Protein AF-A0A1B7W2T8-F1 (afdb_monomer_lite)

Radius of gyration: 13.22 Å; chains: 1; bounding box: 32×21×31 Å

Sequence (79 aa):
MTKSGLRGRGGAGYPTGLKWGTVAKSPGSKKFVICNADEGDPGAFMDRSVLESDPHRVLEGMAIAAYAIGANQGYIYVR

Structure (mmCIF, N/CA/C/O backbone):
data_AF-A0A1B7W2T8-F1
#
_entry.id   AF-A0A1B7W2T8-F1
#
loop_
_atom_site.group_PDB
_atom_site.id
_atom_site.type_symbol
_atom_site.label_atom_id
_atom_site.label_alt_id
_atom_site.label_comp_id
_atom_site.label_asym_id
_atom_site.label_entity_id
_atom_site.label_seq_id
_atom_site.pdbx_PDB_ins_code
_atom_site.Cartn_x
_atom_site.Cartn_y
_atom_site.Cartn_z
_atom_site.occupancy
_atom_site.B_iso_or_equiv
_atom_site.auth_seq_id
_atom_site.auth_comp_id
_atom_site.auth_asym_id
_atom_site.auth_atom_id
_atom_site.pdbx_PDB_model_num
ATOM 1 N N . MET A 1 1 ? -0.452 -7.905 11.264 1.00 91.75 1 MET A N 1
ATOM 2 C CA . MET A 1 1 ? 0.708 -7.125 10.776 1.00 91.75 1 MET A CA 1
ATOM 3 C C . MET A 1 1 ? 1.881 -7.084 11.762 1.00 91.75 1 MET A C 1
ATOM 5 O O . MET A 1 1 ? 2.965 -7.488 11.383 1.00 91.75 1 MET A O 1
ATOM 9 N N . THR A 1 2 ? 1.714 -6.662 13.024 1.00 93.31 2 THR A N 1
ATOM 10 C CA . THR A 1 2 ? 2.838 -6.494 13.982 1.00 93.31 2 THR A CA 1
ATOM 11 C C . THR A 1 2 ? 3.696 -7.747 14.195 1.00 93.31 2 THR A C 1
ATOM 13 O O . THR A 1 2 ? 4.917 -7.653 14.168 1.00 93.31 2 THR A O 1
ATOM 16 N N . LYS A 1 3 ? 3.072 -8.926 14.336 1.00 97.19 3 LYS A N 1
ATOM 17 C CA . LYS A 1 3 ? 3.783 -10.198 14.566 1.00 97.19 3 LYS A CA 1
ATOM 18 C C . LYS A 1 3 ? 4.752 -10.588 13.444 1.00 97.19 3 LYS A C 1
ATOM 20 O O . LYS A 1 3 ? 5.709 -11.295 13.714 1.00 97.19 3 LYS A O 1
ATOM 25 N N . SER A 1 4 ? 4.523 -10.144 12.204 1.00 97.44 4 SER A N 1
ATOM 26 C CA . SER A 1 4 ? 5.391 -10.515 11.079 1.00 97.44 4 SER A CA 1
ATOM 27 C C . SER A 1 4 ? 6.687 -9.702 11.020 1.00 97.44 4 SER A C 1
ATOM 29 O O . SER A 1 4 ? 7.536 -9.989 10.185 1.00 97.44 4 SER A O 1
ATOM 31 N N . GLY A 1 5 ? 6.810 -8.627 11.811 1.00 97.44 5 GLY A N 1
ATOM 32 C CA . GLY A 1 5 ? 7.974 -7.740 11.771 1.00 97.44 5 GLY A CA 1
ATOM 33 C C . GLY A 1 5 ? 8.153 -6.965 10.458 1.00 97.44 5 GLY A C 1
ATOM 34 O O . GLY A 1 5 ? 9.245 -6.464 10.206 1.00 97.44 5 GLY A O 1
ATOM 35 N N . LEU A 1 6 ? 7.117 -6.852 9.610 1.00 98.06 6 LEU A N 1
ATOM 36 C CA . LEU A 1 6 ? 7.237 -6.170 8.315 1.00 98.06 6 LEU A CA 1
ATOM 37 C C . LEU A 1 6 ? 7.646 -4.700 8.491 1.00 98.06 6 LEU A C 1
ATOM 39 O O . LEU A 1 6 ? 7.063 -3.961 9.292 1.00 98.06 6 LEU A O 1
ATOM 43 N N . ARG A 1 7 ? 8.614 -4.279 7.678 1.00 98.44 7 ARG A N 1
ATOM 44 C CA . ARG A 1 7 ? 9.119 -2.907 7.586 1.00 98.44 7 ARG A CA 1
ATOM 45 C C . ARG A 1 7 ? 8.848 -2.350 6.190 1.00 98.44 7 ARG A C 1
ATOM 47 O O . ARG A 1 7 ? 8.782 -3.116 5.228 1.00 98.44 7 ARG A O 1
ATOM 54 N N . GLY A 1 8 ? 8.698 -1.031 6.086 1.00 97.00 8 GLY A N 1
ATOM 55 C CA . GLY A 1 8 ? 8.500 -0.345 4.810 1.00 97.00 8 GLY A CA 1
ATOM 56 C C . GLY A 1 8 ? 9.630 -0.644 3.821 1.00 97.00 8 GLY A C 1
ATOM 57 O O . GLY A 1 8 ? 10.800 -0.587 4.193 1.00 97.00 8 GLY A O 1
ATOM 58 N N . ARG A 1 9 ? 9.271 -0.973 2.575 1.00 95.81 9 ARG A N 1
ATOM 59 C CA . ARG A 1 9 ? 10.220 -1.382 1.526 1.00 95.81 9 ARG A CA 1
ATOM 60 C C . ARG A 1 9 ? 10.693 -0.246 0.614 1.00 95.81 9 ARG A C 1
ATOM 62 O O . ARG A 1 9 ? 11.661 -0.448 -0.097 1.00 95.81 9 ARG A O 1
ATOM 69 N N . GLY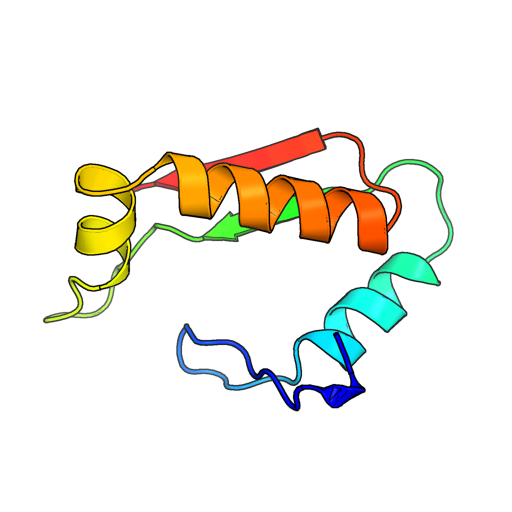 A 1 10 ? 10.121 0.953 0.728 1.00 92.75 10 GLY A N 1
ATOM 70 C CA . GLY A 1 10 ? 10.594 2.160 0.032 1.00 92.75 10 GLY A CA 1
ATOM 71 C C . GLY A 1 10 ? 11.783 2.850 0.719 1.00 92.75 10 GLY A C 1
ATOM 72 O O . GLY A 1 10 ? 11.758 4.057 0.910 1.00 92.75 10 GLY A O 1
ATOM 73 N N . GLY A 1 11 ? 12.758 2.093 1.232 1.00 94.00 11 GLY A N 1
ATOM 74 C CA . GLY A 1 11 ? 13.998 2.633 1.818 1.00 94.00 11 GLY A CA 1
ATOM 75 C C . GLY A 1 11 ? 13.955 2.968 3.317 1.00 94.00 11 GLY A C 1
ATOM 76 O O . GLY A 1 11 ? 14.762 2.446 4.080 1.00 94.00 11 GLY A O 1
ATOM 77 N N . ALA A 1 12 ? 12.991 3.769 3.786 1.00 95.38 12 ALA A N 1
ATOM 78 C CA . ALA A 1 12 ? 12.990 4.277 5.174 1.00 95.38 12 ALA A CA 1
ATOM 79 C C . ALA A 1 12 ? 12.831 3.196 6.267 1.00 95.38 12 ALA A C 1
ATOM 81 O O . ALA A 1 12 ? 13.140 3.423 7.437 1.00 95.38 12 ALA A O 1
ATOM 82 N N . GLY A 1 13 ? 12.291 2.022 5.923 1.00 96.25 13 GLY A N 1
ATOM 83 C CA . GLY A 1 13 ? 12.258 0.882 6.837 1.00 96.25 13 GLY A CA 1
ATOM 84 C C . GLY A 1 13 ? 11.408 1.071 8.098 1.00 96.25 13 GLY A C 1
ATOM 85 O O . GLY A 1 13 ? 11.640 0.367 9.079 1.00 96.25 13 GLY A O 1
ATOM 86 N N . TYR A 1 14 ? 10.439 1.988 8.132 1.00 97.88 14 TYR A N 1
ATOM 87 C CA . TYR A 1 14 ? 9.571 2.163 9.306 1.00 97.88 14 TYR A CA 1
ATOM 88 C C . TYR A 1 14 ? 8.670 0.926 9.534 1.00 97.88 14 TYR A C 1
ATOM 90 O O . TYR A 1 14 ? 8.201 0.344 8.550 1.00 97.88 14 TYR A O 1
ATOM 98 N N . PRO A 1 15 ? 8.394 0.491 10.783 1.00 98.31 15 PRO A N 1
ATOM 99 C CA . PRO A 1 15 ? 7.564 -0.690 11.039 1.00 98.31 15 PRO A CA 1
ATOM 100 C C . PRO A 1 15 ? 6.122 -0.532 10.526 1.00 98.31 15 PRO A C 1
ATOM 102 O O . PRO A 1 15 ? 5.367 0.326 10.992 1.00 98.31 15 PRO A O 1
ATOM 105 N N . THR A 1 16 ? 5.700 -1.402 9.603 1.00 98.44 16 THR A N 1
ATOM 106 C CA . THR A 1 16 ? 4.387 -1.310 8.939 1.00 98.44 16 THR A CA 1
ATOM 107 C C . THR A 1 16 ? 3.239 -1.478 9.932 1.00 98.44 16 THR A C 1
ATOM 109 O O . THR A 1 16 ? 2.279 -0.710 9.909 1.00 98.44 16 THR A O 1
ATOM 112 N N . GLY A 1 17 ? 3.355 -2.441 10.855 1.00 98.00 17 GLY A N 1
ATOM 113 C CA . GLY A 1 17 ? 2.331 -2.683 11.876 1.00 98.00 17 GLY A CA 1
ATOM 114 C C . GLY A 1 17 ? 2.120 -1.496 12.821 1.00 98.00 17 GLY A C 1
ATOM 115 O O . GLY A 1 17 ? 0.982 -1.209 13.184 1.00 98.00 17 GLY A O 1
ATOM 116 N N . LEU A 1 18 ? 3.193 -0.774 13.167 1.00 98.12 18 LEU A N 1
ATOM 117 C CA . LEU A 1 18 ? 3.106 0.430 13.995 1.00 98.12 18 LEU A CA 1
ATOM 118 C C . LEU A 1 18 ? 2.408 1.561 13.233 1.00 98.12 18 LEU A C 1
ATOM 120 O O . LEU A 1 18 ? 1.452 2.134 13.747 1.00 98.12 18 LEU A O 1
ATOM 124 N N . LYS A 1 19 ? 2.818 1.816 11.981 1.00 97.94 19 LYS A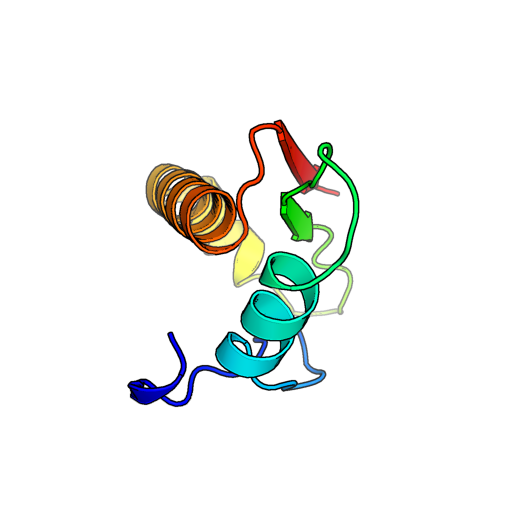 N 1
ATOM 125 C CA . LYS A 1 19 ? 2.192 2.829 11.115 1.00 97.94 19 LYS A CA 1
ATOM 126 C C . LYS A 1 19 ? 0.687 2.598 10.975 1.00 97.94 19 LYS A C 1
ATOM 128 O O . LYS A 1 19 ? -0.097 3.517 11.190 1.00 97.94 19 LYS A O 1
ATOM 133 N N . TRP A 1 20 ? 0.279 1.370 10.650 1.00 98.12 20 TRP A N 1
ATOM 134 C CA . TRP A 1 20 ? -1.137 1.024 10.500 1.00 98.12 20 TRP A CA 1
ATOM 135 C C . TRP A 1 20 ? -1.900 1.160 11.817 1.00 98.12 20 TRP A C 1
ATOM 137 O O . TRP A 1 20 ? -2.989 1.722 11.827 1.00 98.12 20 TRP A O 1
ATOM 147 N N . GLY A 1 21 ? -1.316 0.712 12.933 1.00 97.81 21 GLY A N 1
ATOM 148 C CA . GLY A 1 21 ? -1.927 0.842 14.256 1.00 97.81 21 GLY A CA 1
ATOM 149 C C . GLY A 1 21 ? -2.182 2.296 14.661 1.00 97.81 21 GLY A C 1
ATOM 150 O O . GLY A 1 21 ? -3.228 2.590 15.238 1.00 97.81 21 GLY A O 1
ATOM 151 N N . THR A 1 22 ? -1.274 3.213 14.321 1.00 97.88 22 THR A N 1
ATOM 152 C CA . THR A 1 22 ? -1.468 4.652 14.548 1.00 97.88 22 THR A CA 1
ATOM 153 C C . THR A 1 22 ? -2.642 5.193 13.733 1.00 97.88 22 THR A C 1
ATOM 155 O O . THR A 1 22 ? -3.507 5.868 14.284 1.00 97.88 22 THR A O 1
ATOM 158 N N . VAL A 1 23 ? -2.734 4.848 12.443 1.00 97.81 23 VAL A N 1
ATOM 159 C CA . VAL A 1 23 ? -3.838 5.303 11.575 1.00 97.81 23 VAL A CA 1
ATOM 160 C C . VAL A 1 23 ? -5.177 4.697 12.005 1.00 97.81 23 VAL A C 1
ATOM 162 O O . VAL A 1 23 ? -6.192 5.392 12.042 1.00 97.81 23 VAL A O 1
ATOM 165 N N . ALA A 1 24 ? -5.195 3.424 12.404 1.00 97.50 24 ALA A N 1
ATOM 166 C CA . ALA A 1 24 ? -6.391 2.766 12.922 1.00 97.50 24 ALA A CA 1
ATOM 167 C C . ALA A 1 24 ? -6.947 3.487 14.164 1.00 97.50 24 ALA A C 1
ATOM 169 O O . ALA A 1 24 ? -8.156 3.682 14.262 1.00 97.50 24 ALA A O 1
ATOM 170 N N . LYS A 1 25 ? -6.070 3.962 15.059 1.00 97.50 25 LYS A N 1
ATOM 171 C CA . LYS A 1 25 ? -6.436 4.711 16.276 1.00 97.50 25 LYS A CA 1
ATOM 172 C C . LYS A 1 25 ? -6.699 6.201 16.045 1.00 97.50 25 LYS A C 1
ATOM 174 O O . LYS A 1 25 ? -7.214 6.860 16.943 1.00 97.50 25 LYS A O 1
ATOM 179 N N . SER A 1 26 ? -6.334 6.736 14.881 1.00 97.38 26 SER A N 1
ATOM 180 C CA . SER A 1 26 ? -6.561 8.145 14.559 1.00 97.38 26 SER A CA 1
ATOM 181 C C . SER A 1 26 ? -8.061 8.464 14.575 1.00 97.38 26 SER A C 1
ATOM 183 O O . SER A 1 26 ? -8.832 7.696 13.981 1.00 97.38 26 SER A O 1
ATOM 185 N N . PRO A 1 27 ? -8.481 9.582 15.201 1.00 95.00 27 PRO A N 1
ATOM 186 C CA . PRO A 1 27 ? -9.865 10.033 15.153 1.00 95.00 27 PRO A CA 1
ATOM 187 C C . PRO A 1 27 ? -10.257 10.440 13.725 1.00 95.00 27 PRO A C 1
ATOM 189 O O . PRO A 1 27 ? -9.403 10.797 12.911 1.00 95.00 27 PRO A O 1
ATOM 192 N N . GLY A 1 28 ? -11.559 10.397 13.441 1.00 92.75 28 GLY A N 1
ATOM 193 C CA . GLY A 1 28 ? -12.133 10.706 12.131 1.00 92.75 28 GLY A CA 1
ATOM 194 C C . GLY A 1 28 ? -12.620 9.466 11.379 1.00 92.75 28 GLY A C 1
ATOM 195 O O . GLY A 1 28 ? -12.063 8.374 11.498 1.00 92.75 28 GLY A O 1
ATOM 196 N N . SER A 1 29 ? -13.695 9.643 10.609 1.00 90.00 29 SER A N 1
ATOM 197 C CA . SER A 1 29 ? -14.365 8.566 9.868 1.00 90.00 29 SER A CA 1
ATOM 198 C C . SER A 1 29 ? -13.746 8.287 8.500 1.00 90.00 29 SER A C 1
ATOM 200 O O . SER A 1 29 ? -13.916 7.194 7.967 1.00 90.00 29 SER A O 1
ATOM 202 N N . LYS A 1 30 ? -13.031 9.259 7.918 1.00 96.25 30 LYS A N 1
ATOM 203 C CA . LYS A 1 30 ? -12.452 9.137 6.579 1.00 96.25 30 LYS A CA 1
ATOM 204 C C . LYS A 1 30 ? -10.956 8.863 6.661 1.00 96.25 30 LYS A C 1
ATOM 206 O O . LYS A 1 30 ? -10.194 9.671 7.184 1.00 96.25 30 LYS A O 1
ATOM 211 N N . LYS A 1 31 ? -10.549 7.716 6.124 1.00 97.88 31 LYS A N 1
ATOM 212 C CA . LYS A 1 31 ? -9.162 7.248 6.071 1.00 97.88 31 LYS A CA 1
ATOM 213 C C . LYS A 1 31 ? -8.861 6.752 4.666 1.00 97.88 31 LYS A C 1
ATOM 215 O O . LYS A 1 31 ? -9.769 6.342 3.944 1.00 97.88 31 LYS A O 1
ATOM 220 N N . PHE A 1 32 ? -7.586 6.781 4.301 1.00 98.31 32 PHE A N 1
ATOM 221 C CA . PHE A 1 32 ? -7.131 6.452 2.956 1.00 98.31 32 PHE A CA 1
ATOM 222 C C . PHE A 1 32 ? -5.949 5.489 2.991 1.00 98.31 32 PHE A C 1
ATOM 224 O O . PHE A 1 32 ? -5.137 5.526 3.919 1.00 98.31 32 PHE A O 1
ATOM 231 N N . VAL A 1 33 ? -5.826 4.676 1.943 1.00 98.50 33 VAL A N 1
ATOM 232 C CA . VAL A 1 33 ? -4.608 3.917 1.633 1.00 98.50 33 VAL A CA 1
ATOM 233 C C . VAL A 1 33 ? -3.962 4.510 0.391 1.00 98.50 33 VAL A C 1
ATOM 235 O O . VAL A 1 33 ? -4.614 4.669 -0.633 1.00 98.50 33 VAL A O 1
ATOM 238 N N . ILE A 1 34 ? -2.673 4.825 0.470 1.00 98.38 34 ILE A N 1
ATOM 239 C CA . ILE A 1 34 ? -1.911 5.342 -0.668 1.00 98.38 34 ILE A CA 1
ATOM 240 C C . ILE A 1 34 ? -0.797 4.344 -0.976 1.00 98.38 34 ILE A C 1
ATOM 242 O O . ILE A 1 34 ? 0.033 4.060 -0.109 1.00 98.38 34 ILE A O 1
ATOM 246 N N . CYS A 1 35 ? -0.800 3.809 -2.194 1.00 98.12 35 CYS A N 1
ATOM 247 C CA . CYS A 1 35 ? 0.312 3.059 -2.761 1.00 98.12 35 CYS A CA 1
ATOM 248 C C . CYS A 1 35 ? 1.206 4.044 -3.519 1.00 98.12 35 CYS A C 1
ATOM 250 O O . CYS A 1 35 ? 0.752 4.702 -4.455 1.00 98.12 35 CYS A O 1
ATOM 252 N N . ASN A 1 36 ? 2.450 4.186 -3.061 1.00 97.12 36 ASN A N 1
ATOM 253 C CA . ASN A 1 36 ? 3.461 4.959 -3.769 1.00 97.12 36 ASN A CA 1
ATOM 254 C C . ASN A 1 36 ? 4.162 4.026 -4.762 1.00 97.12 36 ASN A C 1
ATOM 256 O O . ASN A 1 36 ? 4.862 3.119 -4.323 1.00 97.12 36 ASN A O 1
ATOM 260 N N . ALA A 1 37 ? 3.932 4.259 -6.050 1.00 95.88 37 ALA A N 1
ATOM 261 C CA . ALA A 1 37 ? 4.518 3.558 -7.187 1.00 95.88 37 ALA A CA 1
ATOM 262 C C . ALA A 1 37 ? 5.271 4.539 -8.114 1.00 95.88 37 ALA A C 1
ATOM 264 O O . ALA A 1 37 ? 5.351 4.336 -9.324 1.00 95.88 37 ALA A O 1
ATOM 265 N N . ASP A 1 38 ? 5.796 5.630 -7.549 1.00 95.06 38 ASP A N 1
ATOM 266 C CA . ASP A 1 38 ? 6.575 6.634 -8.280 1.00 95.06 38 ASP A CA 1
ATOM 267 C C . ASP A 1 38 ? 7.952 6.116 -8.714 1.00 95.06 38 ASP A C 1
ATOM 269 O O . ASP A 1 38 ? 8.520 6.673 -9.639 1.00 95.06 38 ASP A O 1
ATOM 273 N N . GLU A 1 39 ? 8.492 5.084 -8.044 1.00 90.06 39 GLU A N 1
ATOM 274 C CA . GLU A 1 39 ? 9.781 4.418 -8.326 1.00 90.06 39 GLU A CA 1
ATOM 275 C C . GLU A 1 39 ? 10.827 5.348 -8.986 1.00 90.06 39 G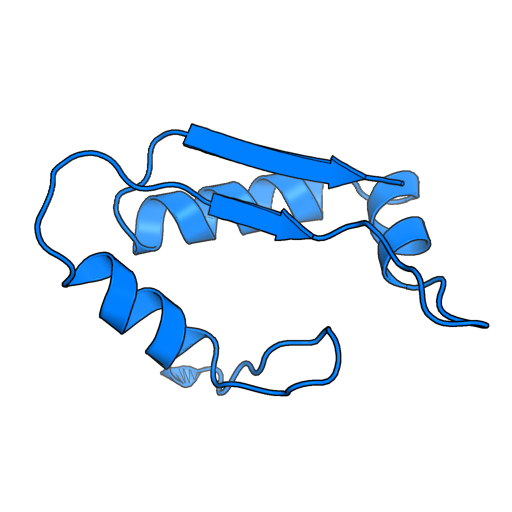LU A C 1
ATOM 277 O O . GLU A 1 39 ? 11.250 5.168 -10.133 1.00 90.06 39 GLU A O 1
ATOM 282 N N . GLY A 1 40 ? 11.165 6.433 -8.280 1.00 88.62 40 GLY A N 1
ATOM 283 C CA . GLY A 1 40 ? 11.985 7.528 -8.806 1.00 88.62 40 GLY A CA 1
ATOM 284 C C . GLY A 1 40 ? 13.494 7.273 -8.767 1.00 88.62 40 GLY A C 1
ATOM 285 O O . GLY A 1 40 ? 14.239 7.905 -9.520 1.00 88.62 40 GLY A O 1
ATOM 286 N N . ASP A 1 41 ? 13.945 6.351 -7.913 1.00 90.19 41 ASP A N 1
ATOM 287 C CA . ASP A 1 41 ? 15.364 6.107 -7.659 1.00 90.19 41 ASP A CA 1
ATOM 288 C C . ASP A 1 41 ? 16.056 5.443 -8.869 1.00 90.19 41 ASP A C 1
ATOM 290 O O . ASP A 1 41 ? 15.567 4.432 -9.387 1.00 90.19 41 ASP A O 1
ATOM 294 N N . PRO A 1 42 ? 17.218 5.956 -9.328 1.00 87.88 42 PRO A N 1
ATOM 295 C CA . PRO A 1 42 ? 17.953 5.349 -10.432 1.00 87.88 42 PRO A CA 1
ATOM 296 C C . PRO A 1 42 ? 18.292 3.878 -10.160 1.00 87.88 42 PRO A C 1
ATOM 298 O O . PRO A 1 42 ? 18.954 3.549 -9.178 1.00 87.88 42 PRO A O 1
ATOM 301 N N . GLY A 1 43 ? 17.864 2.992 -11.061 1.00 88.00 43 GLY A N 1
ATOM 302 C CA . GLY A 1 43 ? 18.106 1.551 -10.957 1.00 88.00 43 GLY A CA 1
ATOM 303 C C . GLY A 1 43 ? 17.070 0.770 -10.141 1.00 88.00 43 GLY A C 1
ATOM 304 O O . GLY A 1 43 ? 17.225 -0.442 -10.014 1.00 88.00 43 GLY A O 1
ATOM 305 N N . ALA A 1 44 ? 16.014 1.410 -9.627 1.00 88.69 44 ALA A N 1
ATOM 306 C CA . ALA A 1 44 ? 14.863 0.713 -9.056 1.00 88.69 44 ALA A CA 1
ATOM 307 C C . ALA A 1 44 ? 13.888 0.261 -10.162 1.00 88.69 44 ALA A C 1
ATOM 309 O O . ALA A 1 44 ? 13.574 1.020 -11.079 1.00 88.69 44 ALA A O 1
ATOM 310 N N . PHE A 1 45 ? 13.453 -0.998 -10.093 1.00 89.56 45 PHE A N 1
ATOM 311 C CA . PHE A 1 45 ? 12.482 -1.613 -11.017 1.00 89.56 45 PHE A CA 1
ATOM 312 C C . PHE A 1 45 ? 11.589 -2.663 -10.329 1.00 89.56 45 PHE A C 1
ATOM 314 O O . PHE A 1 45 ? 10.900 -3.448 -10.988 1.00 89.56 45 PHE A O 1
ATOM 321 N N . MET A 1 46 ? 11.637 -2.734 -8.998 1.00 90.88 46 MET A N 1
ATOM 322 C CA . MET A 1 46 ? 10.908 -3.730 -8.219 1.00 90.88 46 MET A CA 1
ATOM 323 C C . MET A 1 46 ? 9.412 -3.428 -8.181 1.00 90.88 46 MET A C 1
ATOM 325 O O . MET A 1 46 ? 8.613 -4.356 -8.305 1.00 90.88 46 MET A O 1
ATOM 329 N N . ASP A 1 47 ? 9.031 -2.157 -8.055 1.00 90.44 47 ASP A N 1
ATOM 330 C CA . ASP A 1 47 ? 7.628 -1.752 -8.018 1.00 90.44 47 ASP A CA 1
ATOM 331 C C . ASP A 1 47 ? 6.998 -1.934 -9.401 1.00 90.44 47 ASP A C 1
ATOM 333 O O . ASP A 1 47 ? 5.946 -2.571 -9.508 1.00 90.44 47 ASP A O 1
ATOM 337 N N . ARG A 1 48 ? 7.688 -1.501 -10.471 1.00 91.88 48 ARG A N 1
ATOM 338 C CA . ARG A 1 48 ? 7.280 -1.788 -11.856 1.00 91.88 48 ARG A CA 1
ATOM 339 C C . ARG A 1 48 ? 7.060 -3.279 -12.085 1.00 91.88 48 ARG A C 1
ATOM 341 O O . ARG A 1 48 ? 6.025 -3.667 -12.618 1.00 91.88 48 ARG A O 1
ATOM 348 N N . SER A 1 49 ? 8.007 -4.114 -11.652 1.00 93.00 49 SER A N 1
ATOM 349 C CA . SER A 1 49 ? 7.928 -5.562 -11.865 1.00 93.00 49 SER A CA 1
ATOM 350 C C . SER A 1 49 ? 6.659 -6.154 -11.254 1.00 93.00 49 SER A C 1
ATOM 352 O O . SER A 1 49 ? 5.993 -6.958 -11.898 1.00 93.00 49 SER A O 1
ATOM 354 N N . VAL A 1 50 ? 6.288 -5.756 -10.032 1.00 94.25 50 VAL A N 1
ATOM 355 C CA . VAL A 1 50 ? 5.073 -6.272 -9.379 1.00 94.25 50 VAL A CA 1
ATOM 356 C C . VAL A 1 50 ? 3.810 -5.716 -10.041 1.00 94.25 50 VAL A C 1
ATOM 358 O O . VAL A 1 50 ? 2.865 -6.471 -10.253 1.00 94.25 50 VAL A O 1
ATOM 361 N N . LEU A 1 51 ? 3.794 -4.431 -10.402 1.00 94.38 51 LEU A N 1
ATOM 362 C CA . LEU A 1 51 ? 2.640 -3.798 -11.049 1.00 94.38 51 LEU A CA 1
ATOM 363 C C . LEU A 1 51 ? 2.333 -4.391 -12.428 1.00 94.38 51 LEU A C 1
ATOM 365 O O . LEU A 1 51 ? 1.164 -4.560 -12.761 1.00 94.38 51 LEU A O 1
ATOM 369 N N . GLU A 1 52 ? 3.358 -4.720 -13.215 1.00 95.44 52 GLU A N 1
ATOM 370 C CA . GLU A 1 52 ? 3.184 -5.286 -14.557 1.00 95.44 52 GLU A CA 1
ATOM 371 C C . GLU A 1 52 ? 2.928 -6.798 -14.537 1.00 95.44 52 GLU A C 1
ATOM 373 O O . GLU A 1 52 ? 2.131 -7.292 -15.333 1.00 95.44 52 GLU A O 1
ATOM 378 N N . SER A 1 53 ? 3.584 -7.546 -13.641 1.00 96.56 53 SER A N 1
ATOM 379 C CA . SER A 1 53 ? 3.493 -9.016 -13.636 1.00 96.56 53 SER A CA 1
ATOM 380 C C . SER A 1 53 ? 2.347 -9.575 -12.792 1.00 96.56 53 SER A C 1
ATOM 382 O O . SER A 1 53 ? 1.785 -10.608 -13.151 1.00 96.56 53 SER A O 1
ATOM 384 N N . ASP A 1 54 ? 1.994 -8.920 -11.682 1.00 97.25 54 ASP A N 1
ATOM 385 C CA . ASP A 1 54 ? 0.952 -9.384 -10.763 1.00 97.25 54 ASP A CA 1
ATOM 386 C C . ASP A 1 54 ? 0.257 -8.203 -10.049 1.00 97.25 54 ASP A C 1
ATOM 388 O O . ASP A 1 54 ? 0.386 -8.010 -8.830 1.00 97.25 54 ASP A O 1
ATOM 392 N N . PRO A 1 55 ? -0.502 -7.378 -10.795 1.00 96.88 55 PRO A N 1
ATOM 393 C CA . PRO A 1 55 ? -1.169 -6.198 -10.243 1.00 96.88 55 PRO A CA 1
ATOM 394 C C . PRO A 1 55 ? -2.184 -6.548 -9.147 1.00 96.88 55 PRO A C 1
ATOM 396 O O . PRO A 1 55 ? -2.416 -5.755 -8.229 1.00 96.88 55 PRO A O 1
ATOM 399 N N . HIS A 1 56 ? -2.781 -7.743 -9.198 1.00 97.88 56 HIS A N 1
ATOM 400 C CA . HIS A 1 56 ? -3.757 -8.175 -8.203 1.00 97.88 56 HIS A CA 1
ATOM 401 C C . HIS A 1 56 ? -3.144 -8.313 -6.811 1.00 97.88 56 HIS A C 1
ATOM 403 O O . HIS A 1 56 ? -3.818 -7.979 -5.837 1.00 97.88 56 HIS A O 1
ATOM 409 N N . ARG A 1 57 ? -1.860 -8.675 -6.691 1.00 96.75 57 ARG A N 1
ATOM 410 C CA . ARG A 1 57 ? -1.165 -8.672 -5.393 1.00 96.75 57 ARG A CA 1
ATOM 411 C C . ARG A 1 57 ? -1.053 -7.286 -4.773 1.00 96.75 57 ARG A C 1
ATOM 413 O O . ARG A 1 57 ? -1.131 -7.158 -3.549 1.00 96.75 57 ARG A O 1
ATOM 420 N N . VAL A 1 58 ? -0.888 -6.245 -5.590 1.00 97.44 58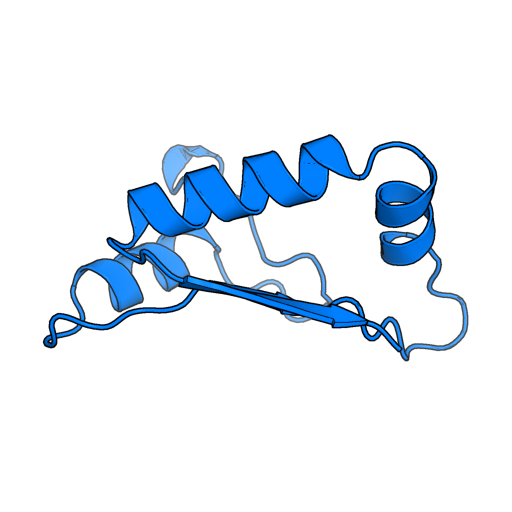 VAL A N 1
ATOM 421 C CA . VAL A 1 58 ? -0.883 -4.857 -5.103 1.00 97.44 58 VAL A CA 1
ATOM 422 C C . VAL A 1 58 ? -2.275 -4.482 -4.605 1.00 97.44 58 VAL A C 1
ATOM 424 O O . VAL A 1 58 ? -2.417 -3.994 -3.483 1.00 97.44 58 VAL A O 1
ATOM 427 N N . LEU A 1 59 ? -3.307 -4.772 -5.400 1.00 98.06 59 LEU A N 1
ATOM 428 C CA . LEU A 1 59 ? -4.698 -4.473 -5.053 1.00 98.06 59 LEU A CA 1
ATOM 429 C C . LEU A 1 59 ? -5.153 -5.214 -3.788 1.00 98.06 59 LEU A C 1
ATOM 431 O O . LEU A 1 59 ? -5.757 -4.605 -2.905 1.00 98.06 59 LEU A O 1
ATOM 435 N N . GLU A 1 60 ? -4.817 -6.497 -3.657 1.00 98.50 60 GLU A N 1
ATOM 436 C CA . GLU A 1 60 ? -5.099 -7.296 -2.463 1.00 98.50 60 GLU A CA 1
ATOM 437 C C . GLU A 1 60 ? -4.388 -6.716 -1.233 1.00 98.50 60 GLU A C 1
ATOM 439 O O . GLU A 1 60 ? -5.013 -6.492 -0.194 1.00 98.50 60 GLU A O 1
ATOM 444 N N . GLY A 1 61 ? -3.097 -6.389 -1.355 1.00 98.00 61 GLY A N 1
ATOM 445 C CA . GLY A 1 61 ? -2.333 -5.759 -0.280 1.00 98.00 61 GLY A CA 1
ATOM 446 C C . GLY A 1 61 ? -2.938 -4.426 0.169 1.00 98.00 61 GLY A C 1
ATOM 447 O O . GLY A 1 61 ? -3.037 -4.161 1.372 1.00 98.00 61 GLY A O 1
ATOM 448 N N . MET A 1 62 ? -3.399 -3.604 -0.778 1.00 98.56 62 MET A N 1
ATOM 449 C CA . MET A 1 62 ? -4.101 -2.354 -0.486 1.00 98.56 62 MET A CA 1
ATOM 450 C C . MET A 1 62 ? -5.451 -2.590 0.194 1.00 98.56 62 MET A C 1
ATOM 452 O O . MET A 1 62 ? -5.764 -1.885 1.153 1.00 98.56 62 MET A O 1
ATOM 456 N N . ALA A 1 63 ? -6.230 -3.580 -0.245 1.00 98.56 63 ALA A N 1
ATOM 457 C CA . ALA A 1 63 ? -7.510 -3.928 0.370 1.00 98.56 63 ALA A CA 1
ATOM 458 C C . ALA A 1 63 ? -7.331 -4.418 1.818 1.00 98.56 63 ALA A C 1
ATOM 460 O O . ALA A 1 63 ? -8.039 -3.965 2.718 1.00 98.56 63 ALA A O 1
ATOM 461 N N . ILE A 1 64 ? -6.327 -5.264 2.074 1.00 98.44 64 ILE A N 1
ATOM 462 C CA . ILE A 1 64 ? -5.969 -5.721 3.426 1.00 98.44 64 ILE A CA 1
ATOM 463 C C . ILE A 1 64 ? -5.538 -4.538 4.301 1.00 98.44 64 ILE A C 1
ATOM 465 O O . ILE A 1 64 ? -5.957 -4.437 5.458 1.00 98.44 64 ILE A O 1
ATOM 469 N N . ALA A 1 65 ? -4.722 -3.626 3.762 1.00 98.38 65 ALA A N 1
ATOM 470 C CA . ALA A 1 65 ? -4.321 -2.413 4.466 1.00 98.38 65 ALA A CA 1
ATOM 471 C C . ALA A 1 65 ? -5.531 -1.542 4.818 1.00 98.38 65 ALA A C 1
ATOM 473 O O . ALA A 1 65 ? -5.639 -1.078 5.953 1.00 98.38 65 ALA A O 1
ATOM 474 N N . ALA A 1 66 ? -6.450 -1.363 3.868 1.00 98.44 66 ALA A N 1
ATOM 475 C CA . ALA A 1 66 ? -7.647 -0.552 4.032 1.00 98.44 66 ALA A CA 1
ATOM 476 C C . ALA A 1 66 ? -8.555 -1.130 5.119 1.00 98.44 66 ALA A C 1
ATOM 478 O O . ALA A 1 66 ? -8.926 -0.414 6.051 1.00 98.44 66 ALA A O 1
ATOM 47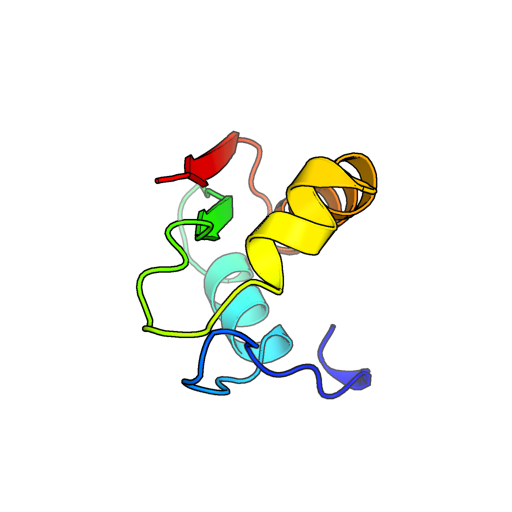9 N N . TYR A 1 67 ? -8.804 -2.440 5.067 1.00 98.19 67 TYR A N 1
ATOM 480 C CA . TYR A 1 67 ? -9.536 -3.162 6.101 1.00 98.19 67 TYR A CA 1
ATOM 481 C C . TYR A 1 67 ? -8.897 -2.980 7.485 1.00 98.19 67 TYR A C 1
ATOM 483 O O . TYR A 1 67 ? -9.581 -2.642 8.448 1.00 98.19 67 TYR A O 1
ATOM 491 N N . ALA A 1 68 ? -7.572 -3.127 7.589 1.00 97.94 68 ALA A N 1
ATOM 492 C CA . ALA A 1 68 ? -6.863 -3.037 8.863 1.00 97.94 68 ALA A CA 1
ATOM 493 C C . ALA A 1 68 ? -6.912 -1.642 9.512 1.00 97.94 68 ALA A C 1
ATOM 495 O O . ALA A 1 68 ? -6.848 -1.544 10.739 1.00 97.94 68 ALA A O 1
ATOM 496 N N . ILE A 1 69 ? -6.993 -0.569 8.717 1.00 98.00 69 ILE A N 1
ATOM 497 C CA . ILE A 1 69 ? -7.022 0.812 9.229 1.00 98.00 69 ILE A CA 1
ATOM 498 C C . ILE A 1 69 ? -8.426 1.431 9.255 1.00 98.00 69 ILE A C 1
ATOM 500 O O . ILE A 1 69 ? -8.582 2.528 9.794 1.00 98.00 69 ILE A O 1
ATOM 504 N N . GLY A 1 70 ? -9.430 0.758 8.685 1.00 97.62 70 GLY A N 1
ATOM 505 C CA . GLY A 1 70 ? -10.787 1.284 8.519 1.00 97.62 70 GLY A CA 1
ATOM 506 C C . GLY A 1 70 ? -10.908 2.332 7.407 1.00 97.62 70 GLY A C 1
ATOM 507 O O . GLY A 1 70 ? -11.633 3.310 7.564 1.00 97.62 70 GLY A O 1
ATOM 508 N N . ALA A 1 71 ? -10.164 2.175 6.311 1.00 98.19 71 ALA A N 1
ATOM 509 C CA . ALA A 1 71 ? -10.292 3.003 5.113 1.00 98.19 71 ALA A CA 1
ATOM 510 C C . ALA A 1 71 ? -11.226 2.344 4.088 1.00 98.19 71 ALA A C 1
ATOM 512 O O . ALA A 1 71 ? -11.261 1.123 3.967 1.00 98.19 71 ALA A O 1
ATOM 513 N N . ASN A 1 72 ? -11.943 3.159 3.316 1.00 97.00 72 ASN A N 1
ATOM 514 C CA . ASN A 1 72 ? -12.809 2.714 2.216 1.00 97.00 72 ASN A CA 1
ATOM 515 C C . ASN A 1 72 ? -12.396 3.296 0.854 1.00 97.00 72 ASN A C 1
ATOM 517 O O . ASN A 1 72 ? -13.077 3.078 -0.144 1.00 97.00 72 ASN A O 1
ATOM 521 N N . GLN A 1 73 ? -11.298 4.050 0.817 1.00 98.00 73 GLN A N 1
ATOM 522 C CA . GLN A 1 73 ? -10.807 4.707 -0.382 1.00 98.00 73 GLN A CA 1
ATOM 523 C C . GLN A 1 73 ? -9.289 4.554 -0.470 1.00 98.00 73 G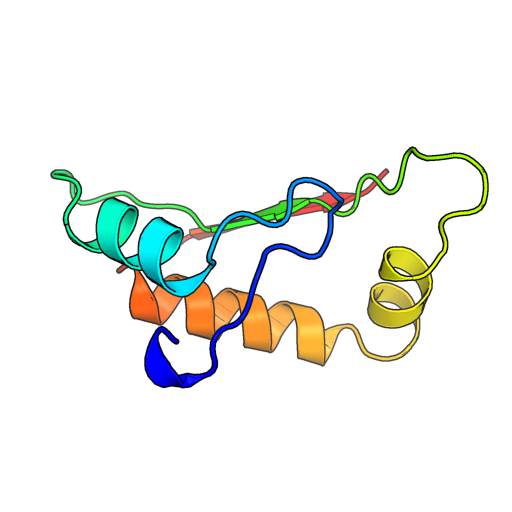LN A C 1
ATOM 525 O O . GLN A 1 73 ? -8.572 4.710 0.524 1.00 98.00 73 GLN A O 1
ATOM 530 N N . GLY A 1 74 ? -8.802 4.241 -1.667 1.00 98.00 74 GLY A N 1
ATOM 531 C CA . GLY A 1 74 ? -7.384 4.064 -1.935 1.00 98.00 74 GLY A CA 1
ATOM 532 C C . GLY A 1 74 ? -6.956 4.738 -3.229 1.00 98.00 74 GLY A C 1
ATOM 533 O O . GLY A 1 74 ? -7.767 4.924 -4.132 1.00 98.00 74 GLY A O 1
ATOM 534 N N . TYR A 1 75 ? -5.679 5.098 -3.297 1.00 98.44 75 TYR A N 1
ATOM 535 C CA . TYR A 1 75 ? -5.047 5.697 -4.467 1.00 98.44 75 TYR A CA 1
ATOM 536 C C . TYR A 1 75 ? -3.728 4.988 -4.761 1.00 98.44 75 TYR A C 1
ATOM 538 O O . TYR A 1 75 ? -2.980 4.663 -3.837 1.00 98.44 75 TYR A O 1
ATOM 546 N N . ILE A 1 76 ? -3.442 4.781 -6.043 1.00 97.94 76 ILE A N 1
ATOM 547 C CA . ILE A 1 76 ? -2.128 4.362 -6.527 1.00 97.94 76 ILE A CA 1
ATOM 548 C C . ILE A 1 76 ? -1.545 5.563 -7.260 1.00 97.94 76 ILE A C 1
ATOM 550 O O . ILE A 1 76 ? -2.151 6.060 -8.207 1.00 97.94 76 ILE A O 1
ATOM 554 N N . TYR A 1 77 ? -0.412 6.059 -6.780 1.00 97.44 77 TYR A N 1
ATOM 555 C CA . TYR A 1 77 ? 0.331 7.131 -7.427 1.00 97.44 77 TYR A CA 1
ATOM 556 C C . TYR A 1 77 ? 1.453 6.497 -8.250 1.00 97.44 77 TYR A C 1
ATOM 558 O O . TYR A 1 77 ? 2.413 6.002 -7.664 1.00 97.44 77 TYR A O 1
ATOM 566 N N . VAL A 1 78 ? 1.283 6.453 -9.573 1.00 95.25 78 VAL A N 1
ATOM 567 C CA . VAL A 1 78 ? 2.212 5.834 -10.537 1.00 95.25 78 VAL A CA 1
ATOM 568 C C . VAL A 1 78 ? 2.860 6.937 -11.376 1.00 95.25 78 VAL A C 1
ATOM 570 O O . VAL A 1 78 ? 2.159 7.879 -11.756 1.00 95.25 78 VAL A O 1
ATOM 573 N N . ARG A 1 79 ? 4.166 6.817 -11.643 1.00 91.69 79 ARG A N 1
ATOM 574 C CA . ARG A 1 79 ? 4.922 7.730 -12.521 1.00 91.69 79 ARG A CA 1
ATOM 575 C C . ARG A 1 79 ? 4.646 7.524 -14.013 1.00 91.69 79 ARG A C 1
ATOM 577 O O . ARG A 1 79 ? 4.344 6.374 -14.403 1.00 91.69 79 ARG A O 1
#

Foldseek 3Di:
DVVVQDFDPPPPRHGPVVVLVVLLPDDDQADEAEAEAQQPDPPDCPSVCCCVPPVVVVVVVRVVSCVSNVHDYYYYDHD

pLDDT: mean 95.92, std 3.04, range [87.88, 98.56]

Secondary structure (DSSP, 8-state):
-GGGT-B-TTTT--BHHHHHHHHHHSSSS--EEEEEE---STT--HHHHHHHH-HHHHHHHHHHHHHHHT--EEEEEE-